Protein AF-A0A959PW98-F1 (afdb_monomer_lite)

pLDDT: mean 72.13, std 13.03, range [39.88, 89.31]

Radius of gyration: 18.57 Å; chains: 1; bounding box: 45×25×59 Å

Foldseek 3Di:
DDDDDPPPPPPPDDDDDDPDPDPQQPDPDWQEWDAEPVGWIWTAAQPLQAIWIDPPPDIHGAHADPVDPPPHDPGSGDNYDDYPPD

Sequence (86 aa):
MGSICPVYLQLPATEFYQLRQDEQLLSSGYFSLSQDDYGFIWLGSYWGGGIYRFDGYNLVSFVIDPTDLKQSLSSNNINNLYCPGD

Structure (mmCIF, N/CA/C/O backbone):
data_AF-A0A959PW98-F1
#
_entry.id   AF-A0A959PW98-F1
#
loop_
_atom_site.group_PDB
_atom_site.id
_atom_site.type_symbol
_atom_site.label_atom_id
_atom_site.label_alt_id
_atom_site.label_comp_id
_atom_site.label_asym_id
_atom_site.label_entity_id
_atom_site.label_seq_id
_atom_site.pdbx_PDB_ins_code
_atom_site.Cartn_x
_atom_site.Cartn_y
_atom_site.Cartn_z
_atom_site.occupancy
_atom_site.B_iso_or_equiv
_atom_site.auth_seq_id
_atom_site.auth_comp_id
_atom_site.auth_asym_id
_atom_site.auth_atom_id
_atom_site.pdbx_PDB_model_num
ATOM 1 N N . MET A 1 1 ? -34.654 11.726 41.780 1.00 42.19 1 MET A N 1
ATOM 2 C CA . MET A 1 1 ? -33.181 11.798 41.860 1.00 42.19 1 MET A CA 1
ATOM 3 C C . MET A 1 1 ? -32.623 10.655 41.026 1.00 42.19 1 MET A C 1
ATOM 5 O O . MET A 1 1 ? -32.509 9.549 41.529 1.00 42.19 1 MET A O 1
ATOM 9 N N . GLY A 1 2 ? -32.428 10.880 39.726 1.00 42.12 2 GLY A N 1
ATOM 10 C CA . GLY A 1 2 ? -31.864 9.886 38.811 1.00 42.12 2 GLY A CA 1
ATOM 11 C C . GLY A 1 2 ? -30.430 10.283 38.506 1.00 42.12 2 GLY A C 1
ATOM 12 O O . GLY A 1 2 ? -30.212 11.299 37.852 1.00 42.12 2 GLY A O 1
ATOM 13 N N . SER A 1 3 ? -29.475 9.539 39.054 1.00 49.44 3 SER A N 1
ATOM 14 C CA . SER A 1 3 ? -28.053 9.750 38.804 1.00 49.44 3 SER A CA 1
ATOM 15 C C . SER A 1 3 ? -27.738 9.431 37.347 1.00 49.44 3 SER A C 1
ATOM 17 O O . SER A 1 3 ? -27.995 8.328 36.872 1.00 49.44 3 SER A O 1
ATOM 19 N N . ILE A 1 4 ? -27.190 10.414 36.645 1.00 53.38 4 ILE A N 1
ATOM 20 C CA . ILE A 1 4 ? -26.652 10.270 35.298 1.00 53.38 4 ILE A CA 1
ATOM 21 C C . ILE A 1 4 ? -25.244 9.700 35.479 1.00 53.38 4 ILE A C 1
ATOM 23 O O . ILE A 1 4 ? -24.403 10.357 36.090 1.00 53.38 4 ILE A O 1
ATOM 27 N N . CYS A 1 5 ? -24.988 8.479 35.015 1.00 39.88 5 CYS A N 1
ATOM 28 C CA . CYS A 1 5 ? -23.625 7.958 34.921 1.00 39.88 5 CYS A CA 1
ATOM 29 C C . CYS A 1 5 ? -22.908 8.682 33.771 1.00 39.88 5 CYS A C 1
ATOM 31 O O . CYS A 1 5 ? -23.337 8.529 32.625 1.00 39.88 5 CYS A O 1
ATOM 33 N N . PRO A 1 6 ? -21.825 9.441 34.011 1.00 51.62 6 PRO A N 1
ATOM 34 C CA . PRO A 1 6 ? -20.982 9.906 32.925 1.00 51.62 6 PRO A CA 1
ATOM 35 C C . PRO A 1 6 ? -20.115 8.728 32.469 1.00 51.62 6 PRO A C 1
ATOM 37 O O . PRO A 1 6 ? -19.206 8.294 33.176 1.00 51.62 6 PRO A O 1
ATOM 40 N N . VAL A 1 7 ? -20.412 8.182 31.292 1.00 50.78 7 VAL A N 1
ATOM 41 C CA . VAL A 1 7 ? -19.493 7.273 30.601 1.00 50.78 7 VAL A CA 1
ATOM 42 C C . VAL A 1 7 ? -18.354 8.134 30.066 1.00 50.78 7 VAL A C 1
ATOM 44 O O . VAL A 1 7 ? -18.483 8.784 29.032 1.00 50.78 7 VAL A O 1
ATOM 47 N N . TYR A 1 8 ? -17.247 8.188 30.802 1.00 54.47 8 TYR A N 1
ATOM 48 C CA . TYR A 1 8 ? -15.994 8.700 30.265 1.00 54.47 8 TYR A CA 1
ATOM 49 C C . TYR A 1 8 ? -15.455 7.656 29.293 1.00 54.47 8 TYR A C 1
ATOM 51 O O . TYR A 1 8 ? -14.918 6.627 29.698 1.00 54.47 8 TYR A O 1
ATOM 59 N N . LEU A 1 9 ? -15.626 7.919 27.999 1.00 45.22 9 LEU A N 1
ATOM 60 C CA . LEU A 1 9 ? -14.914 7.214 26.944 1.00 45.22 9 LEU A CA 1
ATOM 61 C C . LEU A 1 9 ? -13.445 7.660 27.006 1.00 45.22 9 LEU A C 1
ATOM 63 O O . LEU A 1 9 ? -13.005 8.519 26.245 1.00 45.22 9 LEU A O 1
ATOM 67 N N . GLN A 1 10 ? -12.688 7.148 27.976 1.00 59.28 10 GLN A N 1
ATOM 68 C CA . GLN A 1 10 ? -11.240 7.269 27.930 1.00 59.28 10 GLN A CA 1
ATOM 69 C C . GLN A 1 10 ? -10.785 6.281 26.861 1.00 59.28 10 GLN A C 1
ATOM 71 O O . GLN A 1 10 ? -10.707 5.081 27.117 1.00 59.28 10 GLN A O 1
ATOM 76 N N . LEU A 1 11 ? -10.586 6.784 25.635 1.00 61.41 11 LEU A N 1
ATOM 77 C CA . LEU A 1 11 ? -9.896 6.027 24.594 1.00 61.41 11 LEU A CA 1
ATOM 78 C C . LEU A 1 11 ? -8.626 5.461 25.248 1.00 61.41 11 LEU A C 1
ATOM 80 O O . LEU A 1 11 ? -7.927 6.232 25.921 1.00 61.41 11 LEU A O 1
ATOM 84 N N . PRO A 1 12 ? -8.382 4.139 25.168 1.00 58.00 12 PRO A N 1
ATOM 85 C CA . PRO A 1 12 ? -7.216 3.542 25.798 1.00 58.00 12 PRO A CA 1
ATOM 86 C C . PRO A 1 12 ? -5.980 4.338 25.381 1.00 58.00 12 PRO A C 1
ATOM 88 O O . PRO A 1 12 ? -5.907 4.826 24.250 1.00 58.00 12 PRO A O 1
ATOM 91 N N . ALA A 1 13 ? -5.071 4.541 26.338 1.00 60.41 13 ALA A N 1
ATOM 92 C CA . ALA A 1 13 ? -3.804 5.225 26.118 1.00 60.41 13 ALA A CA 1
ATOM 93 C C . ALA A 1 13 ? -3.213 4.776 24.779 1.00 60.41 13 ALA A C 1
ATOM 95 O O . ALA A 1 13 ? -3.236 3.584 24.493 1.00 60.41 13 ALA A O 1
ATOM 96 N N . THR A 1 14 ? -2.757 5.716 23.953 1.00 65.38 14 THR A N 1
ATOM 97 C CA . THR A 1 14 ? -2.284 5.437 22.595 1.00 65.38 14 THR A CA 1
ATOM 98 C C . THR A 1 14 ? -1.232 4.324 22.607 1.00 65.38 14 THR A C 1
ATOM 100 O O . THR A 1 14 ? -0.069 4.564 22.927 1.00 65.38 14 THR A O 1
ATOM 103 N N . GLU A 1 15 ? -1.646 3.099 22.287 1.00 71.12 15 GLU A N 1
ATOM 104 C CA . GLU A 1 15 ?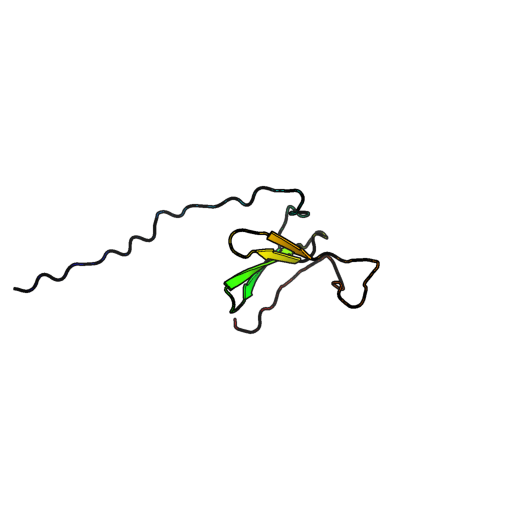 -0.756 1.959 22.118 1.00 71.12 15 GLU A CA 1
ATOM 105 C C . GLU A 1 15 ? -0.310 1.926 20.660 1.00 71.12 15 GLU A C 1
ATOM 107 O O . GLU A 1 15 ? -1.122 1.911 19.734 1.00 71.12 15 GLU A O 1
ATOM 112 N N . PHE A 1 16 ? 1.003 1.954 20.448 1.00 68.25 16 PHE A N 1
ATOM 113 C CA . PHE A 1 16 ? 1.586 1.873 19.117 1.00 68.25 16 PHE A CA 1
ATOM 114 C C . PHE A 1 16 ? 1.952 0.422 18.820 1.00 68.25 16 PHE A C 1
ATOM 116 O O . PHE A 1 16 ? 2.757 -0.181 19.530 1.00 68.25 16 PHE A O 1
ATOM 123 N N . TYR A 1 17 ? 1.390 -0.128 17.746 1.00 72.44 17 TYR A N 1
ATOM 124 C CA . TYR A 1 17 ? 1.797 -1.425 17.221 1.00 72.44 17 TYR A CA 1
ATOM 125 C C . TYR A 1 17 ? 2.856 -1.230 16.136 1.00 72.44 17 TYR A C 1
ATOM 127 O O . TYR A 1 17 ? 2.594 -0.626 15.095 1.00 72.44 17 TYR A O 1
ATOM 135 N N . GLN A 1 18 ? 4.066 -1.734 16.377 1.00 73.81 18 GLN A N 1
ATOM 136 C CA . GLN A 1 18 ? 5.128 -1.708 15.378 1.00 73.81 18 GLN A CA 1
ATOM 137 C C . GLN A 1 18 ? 5.048 -2.964 14.510 1.00 73.81 18 GLN A C 1
ATOM 139 O O . GLN A 1 18 ? 5.378 -4.065 14.958 1.00 73.81 18 GLN A O 1
ATOM 144 N N . LEU A 1 19 ? 4.676 -2.782 13.243 1.00 71.75 19 LEU A N 1
ATOM 145 C CA . LEU A 1 19 ? 4.871 -3.800 12.214 1.00 71.75 19 LEU A CA 1
ATOM 146 C C . LEU A 1 19 ? 6.382 -4.000 12.037 1.00 71.75 19 LEU A C 1
ATOM 148 O O . LEU A 1 19 ? 7.088 -3.117 11.546 1.00 71.75 19 LEU A O 1
ATOM 152 N N . ARG A 1 20 ? 6.902 -5.130 12.527 1.00 63.31 20 ARG A N 1
ATOM 153 C CA . ARG A 1 20 ? 8.318 -5.481 12.372 1.00 63.31 20 ARG A CA 1
ATOM 154 C C . ARG A 1 20 ? 8.604 -5.731 10.898 1.00 63.31 20 ARG A C 1
ATOM 156 O O . ARG A 1 20 ? 7.779 -6.320 10.210 1.00 63.31 20 ARG A O 1
ATOM 163 N N . GLN A 1 21 ? 9.767 -5.279 10.438 1.00 59.81 21 GLN A N 1
ATOM 164 C CA . GLN A 1 21 ? 10.245 -5.538 9.086 1.00 59.81 21 GLN A CA 1
ATOM 165 C C . GLN A 1 21 ? 10.489 -7.047 8.938 1.00 59.81 21 GLN A C 1
ATOM 167 O O . GLN A 1 21 ? 11.524 -7.556 9.359 1.00 59.81 21 GLN A O 1
ATOM 172 N N . ASP A 1 22 ? 9.482 -7.756 8.442 1.00 61.03 22 ASP A N 1
ATOM 173 C CA . ASP A 1 22 ? 9.558 -9.166 8.057 1.00 61.03 22 ASP A CA 1
ATOM 174 C C . A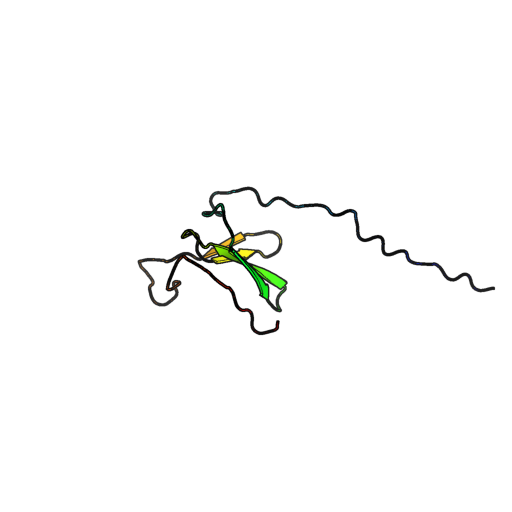SP A 1 22 ? 9.916 -9.264 6.562 1.00 61.03 22 ASP A C 1
ATOM 176 O O . ASP A 1 22 ? 9.924 -8.247 5.865 1.00 61.03 22 ASP A O 1
ATOM 180 N N . GLU A 1 23 ? 10.162 -10.467 6.039 1.00 56.09 23 GLU A N 1
ATOM 181 C CA . GLU A 1 23 ? 10.463 -10.721 4.616 1.00 56.09 23 GLU A CA 1
ATOM 182 C C . GLU A 1 23 ? 9.416 -10.118 3.660 1.00 56.09 23 GLU A C 1
ATOM 184 O O . GLU A 1 23 ? 9.695 -9.853 2.491 1.00 56.09 23 GLU A O 1
ATOM 189 N N . GLN A 1 24 ? 8.212 -9.853 4.170 1.00 60.47 24 GLN A N 1
ATOM 190 C CA . GLN A 1 24 ? 7.106 -9.262 3.430 1.00 60.47 24 GLN A CA 1
ATOM 191 C C . GLN A 1 24 ? 7.162 -7.732 3.342 1.00 60.47 24 GLN A C 1
ATOM 193 O O . GLN A 1 24 ? 6.492 -7.198 2.469 1.00 60.47 24 GLN A O 1
ATOM 198 N N . LEU A 1 25 ? 7.937 -7.026 4.183 1.00 66.12 25 LEU A N 1
ATOM 199 C CA . LEU A 1 25 ? 8.174 -5.574 4.101 1.00 66.12 25 LEU A CA 1
ATOM 200 C C . LEU A 1 25 ? 9.451 -5.291 3.298 1.00 66.12 25 LEU A C 1
ATOM 202 O O . LEU A 1 25 ? 10.536 -5.085 3.848 1.00 66.12 25 LEU A O 1
ATOM 206 N N . LEU A 1 26 ? 9.314 -5.224 1.975 1.00 65.00 26 LEU A N 1
ATOM 207 C CA . LEU A 1 26 ? 10.445 -4.986 1.074 1.00 65.00 26 LEU A CA 1
ATOM 208 C C . LEU A 1 26 ? 10.943 -3.529 1.107 1.00 65.00 26 LEU A C 1
ATOM 210 O O . LEU A 1 26 ? 12.013 -3.235 0.578 1.00 65.00 26 LEU A O 1
ATOM 214 N N . SER A 1 27 ? 10.198 -2.608 1.731 1.00 65.94 27 SER A N 1
ATOM 215 C CA . SER A 1 27 ? 10.560 -1.193 1.825 1.00 65.94 27 SER A CA 1
ATOM 216 C C . SER A 1 27 ? 10.585 -0.665 3.254 1.00 65.94 27 SER A C 1
ATOM 218 O O . SER A 1 27 ? 9.724 -0.975 4.073 1.00 65.94 27 SER A O 1
ATOM 220 N N . SER A 1 28 ? 11.558 0.206 3.522 1.00 67.31 28 SER A N 1
ATOM 221 C CA . SER A 1 28 ? 11.690 0.970 4.765 1.00 67.31 28 SER A CA 1
ATOM 222 C C . SER A 1 28 ? 10.966 2.324 4.738 1.00 67.31 28 SER A C 1
ATOM 224 O O . SER A 1 28 ? 10.973 3.027 5.747 1.00 67.31 28 SER A O 1
ATOM 226 N N . GLY A 1 29 ? 10.353 2.713 3.610 1.00 73.00 29 GLY A N 1
ATOM 227 C CA . GLY A 1 29 ? 9.723 4.024 3.436 1.00 73.00 29 GLY A CA 1
ATOM 228 C C . GLY A 1 29 ? 8.383 3.958 2.706 1.00 73.00 29 GLY A C 1
ATOM 229 O O . GLY A 1 29 ? 8.343 3.767 1.488 1.00 73.00 29 GLY A O 1
ATOM 230 N N . TYR A 1 30 ? 7.301 4.180 3.454 1.00 80.75 30 TYR A N 1
ATOM 231 C CA . TYR A 1 30 ? 5.936 4.316 2.942 1.00 80.75 30 TYR A CA 1
ATOM 232 C C . TYR A 1 30 ? 5.590 5.796 2.769 1.00 80.75 30 TYR A C 1
ATOM 234 O O . TYR A 1 30 ? 5.820 6.592 3.676 1.00 80.75 30 TYR A O 1
ATOM 242 N N . PHE A 1 31 ? 5.065 6.164 1.602 1.00 82.38 31 PHE A N 1
ATOM 243 C CA . PHE A 1 31 ? 4.792 7.557 1.223 1.00 82.38 31 PHE A CA 1
ATOM 244 C C . PHE A 1 31 ? 3.309 7.882 1.120 1.00 82.38 31 PHE A C 1
ATOM 246 O O . PHE A 1 31 ? 2.930 9.046 1.202 1.00 82.38 31 PHE A O 1
ATOM 253 N N . SER A 1 32 ? 2.474 6.865 0.945 1.00 82.81 32 SER A N 1
ATOM 254 C CA . SER A 1 32 ? 1.029 7.027 0.864 1.00 82.81 32 SER A CA 1
ATOM 255 C C . SER A 1 32 ? 0.338 5.994 1.736 1.00 82.81 32 SER A C 1
ATOM 257 O O . SER A 1 32 ? 0.797 4.855 1.844 1.00 82.81 32 SER A O 1
ATOM 259 N N . LEU A 1 33 ? -0.747 6.426 2.372 1.00 86.81 33 LEU A N 1
ATOM 260 C CA . LEU A 1 33 ? -1.615 5.615 3.208 1.00 86.81 33 LEU A CA 1
ATOM 261 C C . LEU A 1 33 ? -3.059 5.955 2.852 1.00 86.81 33 LEU A C 1
ATOM 263 O O . LEU A 1 33 ? -3.403 7.130 2.757 1.00 86.81 33 LEU A O 1
ATOM 267 N N . SER A 1 34 ? -3.882 4.933 2.658 1.00 89.31 34 SER A N 1
ATOM 268 C CA . SER A 1 34 ? -5.324 5.070 2.441 1.00 89.31 34 SER A CA 1
ATOM 269 C C . SER A 1 34 ? -6.040 3.872 3.067 1.00 89.31 34 SER A C 1
ATOM 271 O O . SER A 1 34 ? -5.429 2.818 3.247 1.00 89.31 34 SER A O 1
ATOM 273 N N . GLN A 1 35 ? -7.306 4.032 3.439 1.00 88.38 35 GLN A N 1
ATOM 274 C CA . GLN A 1 35 ? -8.144 2.952 3.952 1.00 88.38 35 GLN A CA 1
ATOM 275 C C . GLN A 1 35 ? -9.326 2.767 3.007 1.00 88.38 35 GLN A C 1
ATOM 277 O O . GLN A 1 35 ? -9.912 3.754 2.577 1.00 88.38 35 GLN A O 1
ATOM 282 N N . ASP A 1 36 ? -9.665 1.522 2.680 1.00 88.31 36 ASP A N 1
ATOM 283 C CA . ASP A 1 36 ? -10.864 1.247 1.888 1.00 88.31 36 ASP A CA 1
ATOM 284 C C . ASP A 1 36 ? -12.125 1.069 2.744 1.00 88.31 36 ASP A C 1
ATOM 286 O O . ASP A 1 36 ? -12.062 0.903 3.963 1.00 88.31 36 ASP A O 1
ATOM 290 N N . ASP A 1 37 ? -13.288 1.062 2.088 1.00 88.19 37 ASP A N 1
ATOM 291 C CA . ASP A 1 37 ? -14.599 0.888 2.733 1.00 88.19 37 ASP A CA 1
ATOM 292 C C . ASP A 1 37 ? -14.756 -0.462 3.457 1.00 88.19 37 ASP A C 1
ATOM 294 O O . ASP A 1 37 ? -15.640 -0.629 4.300 1.00 88.19 37 ASP A O 1
ATOM 298 N N . TYR A 1 38 ? -13.906 -1.443 3.138 1.00 86.75 38 TYR A N 1
ATOM 299 C CA . TYR A 1 38 ? -13.868 -2.742 3.810 1.00 86.75 38 TYR A CA 1
ATOM 300 C C . TYR A 1 38 ? -12.972 -2.728 5.055 1.00 86.75 38 TYR A C 1
ATOM 302 O O . TYR A 1 38 ? -12.930 -3.714 5.794 1.00 86.75 38 TYR A O 1
ATOM 310 N N . GLY A 1 39 ? -12.286 -1.613 5.312 1.00 86.25 39 GLY A N 1
ATOM 311 C CA . GLY A 1 39 ? -11.414 -1.403 6.455 1.00 86.25 39 GLY A CA 1
ATOM 312 C C . GLY A 1 39 ? -9.962 -1.817 6.225 1.00 86.25 39 GLY A C 1
ATOM 313 O O . GLY A 1 39 ? -9.176 -1.714 7.170 1.00 86.25 39 GLY A O 1
ATOM 314 N N . PHE A 1 40 ? -9.573 -2.245 5.018 1.00 88.56 40 PHE A N 1
ATOM 315 C CA . PHE A 1 40 ? -8.180 -2.575 4.723 1.00 88.56 40 PHE A CA 1
ATOM 316 C C . PHE A 1 40 ? -7.335 -1.310 4.612 1.00 88.56 40 PHE A C 1
ATOM 318 O O . PHE A 1 40 ? -7.730 -0.325 3.991 1.00 88.56 40 PHE A O 1
ATOM 325 N N . ILE A 1 41 ? -6.130 -1.366 5.174 1.00 88.69 41 ILE A N 1
ATOM 326 C CA . ILE A 1 41 ? -5.153 -0.282 5.097 1.00 88.69 41 ILE A CA 1
ATOM 327 C C . ILE A 1 41 ? -4.210 -0.558 3.932 1.00 88.69 41 ILE A C 1
ATOM 329 O O . ILE A 1 41 ? -3.564 -1.603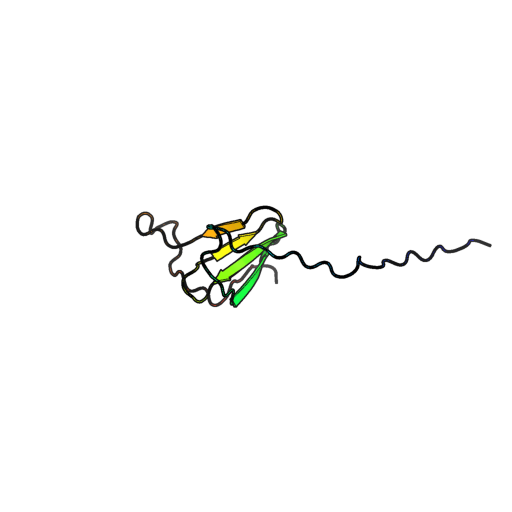 3.872 1.00 88.69 41 ILE A O 1
ATOM 333 N N . TRP A 1 42 ? -4.099 0.400 3.026 1.00 88.81 42 TRP A N 1
ATOM 334 C CA . TRP A 1 42 ? -3.234 0.352 1.860 1.00 88.81 42 TRP A CA 1
ATOM 335 C C . TRP A 1 42 ? -2.039 1.283 2.048 1.00 88.81 42 TRP A C 1
ATOM 337 O O . TRP A 1 42 ? -2.206 2.454 2.388 1.00 88.81 42 TRP A O 1
ATOM 347 N N . LEU A 1 43 ? -0.831 0.771 1.813 1.00 87.88 43 LEU A N 1
ATOM 348 C CA . LEU A 1 43 ? 0.427 1.509 1.932 1.00 87.88 43 LEU A CA 1
ATOM 349 C C . LEU A 1 43 ? 1.173 1.491 0.599 1.00 87.88 43 LEU A C 1
ATOM 351 O O . LEU A 1 43 ? 1.378 0.430 0.011 1.00 87.88 43 LEU A O 1
ATOM 355 N N . GLY A 1 44 ? 1.615 2.653 0.129 1.00 86.69 44 GLY A N 1
ATOM 356 C CA . GLY A 1 44 ? 2.423 2.779 -1.082 1.00 86.69 44 GLY A CA 1
ATOM 357 C C . GLY A 1 44 ? 3.884 3.051 -0.749 1.00 86.69 44 GLY A C 1
ATOM 358 O O . GLY A 1 44 ? 4.191 3.985 -0.003 1.00 86.69 44 GLY A O 1
ATOM 359 N N . SER A 1 45 ? 4.794 2.254 -1.309 1.00 84.94 45 SER A N 1
ATOM 360 C CA . SER A 1 45 ? 6.234 2.492 -1.216 1.00 84.94 45 SER A CA 1
ATOM 361 C C . SER A 1 45 ? 6.735 3.311 -2.402 1.00 84.94 45 SER A C 1
ATOM 363 O O . SER A 1 45 ? 6.494 2.973 -3.559 1.00 84.94 45 SER A O 1
ATOM 365 N N . TYR A 1 46 ? 7.495 4.365 -2.116 1.00 76.38 46 TYR A N 1
ATOM 366 C CA . TYR A 1 46 ? 8.111 5.205 -3.147 1.00 76.38 46 TYR A CA 1
ATOM 367 C C . TYR A 1 46 ? 9.403 4.603 -3.720 1.00 76.38 46 TYR A C 1
ATOM 369 O O . TYR A 1 46 ? 9.754 4.871 -4.864 1.00 76.38 46 TYR A O 1
ATOM 377 N N . TRP A 1 47 ? 10.113 3.783 -2.941 1.00 75.31 47 TRP A N 1
ATOM 378 C CA . TRP A 1 47 ? 11.456 3.284 -3.268 1.00 75.31 47 TRP A CA 1
ATOM 379 C C . TRP A 1 47 ? 11.438 1.858 -3.833 1.00 75.31 47 TRP A C 1
ATOM 381 O O . TRP A 1 47 ? 12.248 1.021 -3.441 1.00 75.31 47 TRP A O 1
ATOM 391 N N . GLY A 1 48 ? 10.497 1.559 -4.726 1.00 70.50 48 GLY A N 1
ATOM 392 C CA . GLY A 1 48 ? 10.443 0.272 -5.421 1.00 70.50 48 GLY A CA 1
ATOM 393 C C . GLY A 1 48 ? 9.838 -0.881 -4.618 1.00 70.50 48 GLY A C 1
ATOM 394 O O . GLY A 1 48 ? 9.995 -2.032 -5.018 1.00 70.50 48 GLY A O 1
ATOM 395 N N . GLY A 1 49 ? 9.144 -0.598 -3.511 1.00 76.19 49 GLY A N 1
ATOM 396 C CA . GLY A 1 49 ? 8.499 -1.618 -2.684 1.00 76.19 49 GLY A CA 1
ATOM 397 C C . GLY A 1 49 ? 7.086 -2.012 -3.116 1.00 76.19 49 GLY A C 1
ATOM 398 O O . GLY A 1 49 ? 6.550 -2.940 -2.522 1.00 76.19 49 GLY A O 1
ATOM 399 N N . GLY A 1 50 ? 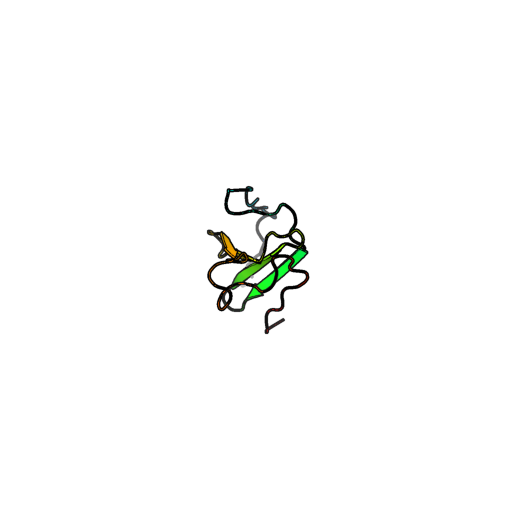6.480 -1.326 -4.090 1.00 85.38 50 GLY A N 1
ATOM 400 C CA . GLY A 1 50 ? 5.115 -1.603 -4.543 1.00 85.38 50 GLY A CA 1
ATOM 401 C C . GLY A 1 50 ? 4.029 -1.148 -3.562 1.00 85.38 50 GLY A C 1
ATOM 402 O O . GLY A 1 50 ? 4.196 -0.158 -2.841 1.00 85.38 50 GLY A O 1
ATOM 403 N N . ILE A 1 51 ? 2.901 -1.859 -3.574 1.00 87.00 51 ILE A N 1
ATOM 404 C CA . ILE A 1 51 ? 1.727 -1.600 -2.728 1.00 87.00 51 ILE A CA 1
ATOM 405 C C . ILE A 1 51 ? 1.622 -2.691 -1.664 1.00 87.00 51 ILE A C 1
ATOM 407 O O . ILE A 1 51 ? 1.872 -3.858 -1.939 1.00 87.00 51 ILE A O 1
ATOM 411 N N . TYR A 1 52 ? 1.195 -2.329 -0.462 1.00 86.75 52 TYR A N 1
ATOM 412 C CA . TYR A 1 52 ? 0.937 -3.261 0.626 1.00 86.75 52 TYR A CA 1
ATOM 413 C C . TYR A 1 52 ? -0.499 -3.101 1.097 1.00 86.75 52 TYR A C 1
ATOM 415 O O . TYR A 1 52 ? -0.983 -1.978 1.207 1.00 86.75 52 TYR A O 1
ATOM 423 N N . ARG A 1 53 ? -1.164 -4.212 1.407 1.00 88.19 53 ARG A N 1
ATOM 424 C CA . ARG A 1 53 ? -2.481 -4.229 2.045 1.00 88.19 53 ARG A CA 1
ATOM 425 C C . ARG A 1 53 ? -2.376 -4.881 3.411 1.00 88.19 53 ARG A C 1
ATOM 427 O O . ARG A 1 53 ? -1.844 -5.981 3.523 1.00 88.19 53 ARG A O 1
ATOM 434 N N . PHE A 1 54 ? -2.924 -4.229 4.420 1.00 86.94 54 PHE A N 1
ATOM 435 C CA . PHE A 1 54 ? -2.952 -4.694 5.793 1.00 86.94 54 PHE A CA 1
ATOM 436 C C . PHE A 1 54 ? -4.399 -4.852 6.265 1.00 86.94 54 PHE A C 1
ATOM 438 O O . PHE A 1 54 ? -5.208 -3.939 6.111 1.00 86.94 54 PHE A O 1
ATOM 445 N N . ASP A 1 55 ? -4.726 -6.015 6.827 1.00 86.50 55 ASP A N 1
ATOM 446 C CA . ASP A 1 55 ? -6.071 -6.348 7.328 1.00 86.50 55 ASP A CA 1
ATOM 447 C C . ASP A 1 55 ? -6.208 -6.227 8.862 1.00 86.50 55 ASP A C 1
ATOM 449 O O . ASP A 1 55 ? -7.256 -6.547 9.418 1.00 86.50 55 ASP A O 1
ATOM 453 N N . GLY A 1 56 ? -5.153 -5.780 9.555 1.00 82.75 56 GLY A N 1
ATOM 454 C CA . GLY A 1 56 ? -5.067 -5.767 11.021 1.00 82.75 56 GLY A CA 1
ATOM 455 C C . GLY A 1 56 ? -4.208 -6.895 11.605 1.00 82.75 56 GLY A C 1
ATOM 456 O O . GLY A 1 56 ? -3.709 -6.761 12.721 1.00 82.75 56 GLY A O 1
ATOM 457 N N . TYR A 1 57 ? -3.976 -7.967 10.845 1.00 82.75 57 TYR A N 1
ATOM 458 C CA . TYR A 1 57 ? -3.216 -9.147 11.269 1.00 82.75 57 TYR A CA 1
ATOM 459 C C . TYR A 1 57 ? -2.129 -9.539 10.265 1.00 82.75 57 TYR A C 1
ATOM 461 O O . TYR A 1 57 ? -1.002 -9.839 10.653 1.00 82.75 57 TYR A O 1
ATOM 469 N N . ASN A 1 58 ? -2.461 -9.517 8.980 1.00 82.12 58 ASN A N 1
ATOM 470 C CA . ASN A 1 58 ? -1.639 -9.940 7.863 1.00 82.12 58 ASN A CA 1
ATOM 471 C C . ASN A 1 58 ? -1.322 -8.754 6.959 1.00 82.12 58 ASN A C 1
ATOM 473 O O . ASN A 1 58 ? -2.175 -7.910 6.670 1.00 82.12 58 ASN A O 1
ATOM 477 N N . LEU A 1 59 ? -0.090 -8.744 6.461 1.00 83.62 59 LEU A N 1
ATOM 478 C CA . LEU A 1 59 ? 0.363 -7.838 5.422 1.00 83.62 59 LEU A CA 1
ATOM 479 C C . LEU A 1 59 ? 0.496 -8.624 4.116 1.00 83.62 59 LEU A C 1
ATOM 481 O O . LEU A 1 59 ? 1.082 -9.697 4.091 1.00 83.62 59 LEU A O 1
ATOM 485 N N . VAL A 1 60 ? -0.037 -8.096 3.022 1.00 85.25 60 VAL A N 1
ATOM 486 C CA . VAL A 1 60 ? 0.138 -8.667 1.683 1.00 85.25 60 VAL A CA 1
ATOM 487 C C . VAL A 1 60 ? 0.840 -7.635 0.819 1.00 85.25 60 VAL A C 1
ATOM 489 O O . VAL A 1 60 ? 0.359 -6.507 0.712 1.00 85.25 60 VAL A O 1
ATOM 492 N N . SER A 1 61 ? 1.968 -8.007 0.214 1.00 83.31 61 SER A N 1
ATOM 493 C CA . SER A 1 61 ? 2.705 -7.154 -0.716 1.00 83.31 61 SER A CA 1
ATOM 494 C C . SER A 1 61 ? 2.329 -7.462 -2.165 1.00 83.31 61 SER A C 1
ATOM 496 O O . SER A 1 61 ? 2.181 -8.612 -2.576 1.00 83.31 61 SER A O 1
ATOM 498 N N . PHE A 1 62 ? 2.173 -6.399 -2.943 1.00 82.62 62 PHE A N 1
ATOM 499 C CA . PHE A 1 62 ? 1.909 -6.415 -4.371 1.00 82.62 62 PHE A CA 1
ATOM 500 C C . PHE A 1 62 ? 3.057 -5.674 -5.049 1.00 82.62 62 PHE A C 1
ATOM 502 O O . PHE A 1 62 ? 3.202 -4.457 -4.914 1.00 82.62 62 PHE A O 1
ATOM 509 N N . VAL A 1 63 ? 3.888 -6.422 -5.766 1.00 80.88 63 VAL A N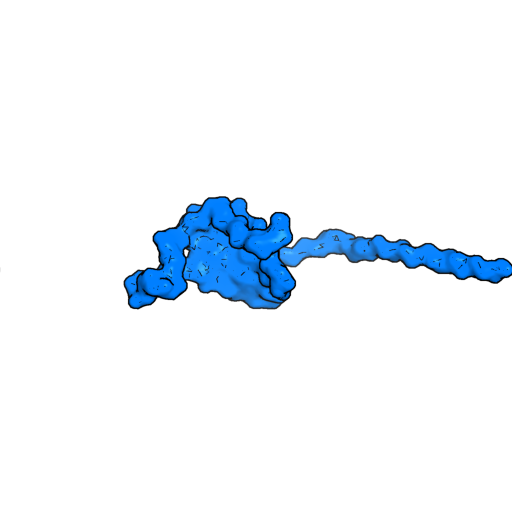 1
ATOM 510 C CA . VAL A 1 63 ? 5.012 -5.908 -6.554 1.00 80.88 63 VAL A CA 1
ATOM 511 C C . VAL A 1 63 ? 4.842 -6.317 -8.007 1.00 80.88 63 VAL A C 1
ATOM 513 O O . VAL A 1 63 ? 4.037 -7.192 -8.323 1.00 80.88 63 VAL A O 1
ATOM 516 N N . ILE A 1 64 ? 5.604 -5.679 -8.891 1.00 78.06 64 ILE A N 1
ATOM 517 C CA . ILE A 1 64 ? 5.655 -6.064 -10.292 1.00 78.06 64 ILE A CA 1
ATOM 518 C C . ILE A 1 64 ? 6.054 -7.533 -10.421 1.00 78.06 64 ILE A C 1
ATOM 520 O O . ILE A 1 64 ? 7.134 -7.920 -9.970 1.00 78.06 64 ILE A O 1
ATOM 524 N N . ASP A 1 65 ? 5.220 -8.306 -11.111 1.00 73.31 65 ASP A N 1
ATOM 525 C CA . ASP A 1 65 ? 5.574 -9.631 -11.598 1.00 73.31 65 ASP A CA 1
ATOM 526 C C . ASP A 1 65 ? 5.995 -9.522 -13.077 1.00 73.31 65 ASP A C 1
ATOM 528 O O . ASP A 1 65 ? 5.168 -9.191 -13.936 1.00 73.31 65 ASP A O 1
ATOM 532 N N . PRO A 1 66 ? 7.269 -9.794 -13.417 1.00 67.62 66 PRO A N 1
ATOM 533 C CA . PRO A 1 66 ? 7.744 -9.744 -14.798 1.00 67.62 66 PRO A CA 1
ATOM 534 C C . PRO A 1 66 ? 7.125 -10.823 -15.704 1.00 67.62 66 PRO A C 1
ATOM 536 O O . PRO A 1 66 ? 7.279 -10.745 -16.923 1.00 67.62 66 PRO A O 1
ATOM 539 N N . THR A 1 67 ? 6.438 -11.822 -15.142 1.00 72.62 67 THR A N 1
ATOM 540 C CA . THR A 1 67 ? 5.802 -12.920 -15.882 1.00 72.62 67 THR A CA 1
ATOM 541 C C . THR A 1 67 ? 4.300 -12.730 -16.119 1.00 72.62 67 THR A C 1
ATOM 543 O O . THR A 1 67 ? 3.775 -13.309 -17.071 1.00 72.62 67 THR A O 1
ATOM 546 N N . ASP A 1 68 ? 3.624 -11.860 -15.357 1.00 64.81 68 ASP A N 1
ATOM 547 C CA . ASP A 1 68 ? 2.206 -11.518 -15.554 1.00 64.81 68 ASP A CA 1
ATOM 548 C C . ASP A 1 68 ? 1.980 -9.999 -15.635 1.00 64.81 68 ASP A C 1
ATOM 550 O O . ASP A 1 68 ? 1.473 -9.349 -14.724 1.00 64.81 68 ASP A O 1
ATOM 554 N N . LEU A 1 69 ? 2.291 -9.425 -16.798 1.00 61.94 69 LEU A N 1
ATOM 555 C CA . LEU A 1 69 ? 2.102 -7.996 -17.080 1.00 61.94 69 LEU A CA 1
ATOM 556 C C . LEU A 1 69 ? 0.626 -7.548 -17.148 1.00 61.94 69 LEU A C 1
ATOM 558 O O . LEU A 1 69 ? 0.373 -6.358 -17.324 1.00 61.94 69 LEU A O 1
ATOM 562 N N . LYS A 1 70 ? -0.354 -8.465 -17.077 1.00 61.50 70 LYS A N 1
ATOM 563 C CA . LYS A 1 70 ? -1.785 -8.117 -17.166 1.00 61.50 70 LYS A CA 1
ATOM 564 C C . LYS A 1 70 ? -2.426 -7.886 -15.803 1.00 61.50 70 LYS A C 1
ATOM 566 O O . LYS A 1 70 ? -3.354 -7.088 -15.723 1.00 61.50 70 LYS A O 1
ATOM 571 N N . GLN A 1 71 ? -1.962 -8.585 -14.769 1.00 63.06 71 GLN A N 1
ATOM 572 C CA . GLN A 1 71 ? -2.465 -8.438 -13.395 1.00 63.06 71 GLN A CA 1
ATOM 573 C C . GLN A 1 71 ? -1.465 -7.746 -12.463 1.00 63.06 71 GLN A C 1
ATOM 575 O O . GLN A 1 71 ? -1.804 -7.395 -11.335 1.00 63.06 71 GLN A O 1
ATOM 580 N N . SER A 1 72 ? -0.242 -7.527 -12.943 1.00 65.50 72 SER A N 1
ATOM 581 C CA . SER A 1 72 ? 0.810 -6.825 -12.224 1.00 65.50 72 SER A CA 1
ATOM 582 C C . SER A 1 72 ? 0.620 -5.305 -12.231 1.00 65.50 72 SER A C 1
ATOM 584 O O . SER A 1 72 ? 0.067 -4.716 -13.162 1.00 65.50 72 SER A O 1
ATOM 586 N N . LEU A 1 73 ? 1.168 -4.651 -11.204 1.00 67.50 73 LEU A N 1
ATOM 587 C CA . LEU A 1 73 ? 1.342 -3.201 -11.168 1.00 67.50 73 LEU A CA 1
ATOM 588 C C . LEU A 1 73 ? 2.169 -2.719 -12.368 1.00 67.50 73 LEU A C 1
ATOM 590 O O . LEU A 1 73 ? 3.010 -3.444 -12.894 1.00 67.50 73 LEU A O 1
ATOM 594 N N . SER A 1 74 ? 1.951 -1.474 -12.790 1.00 72.19 74 SER A N 1
ATOM 595 C CA . SER A 1 74 ? 2.735 -0.832 -13.855 1.00 72.19 74 SER A CA 1
ATOM 596 C C . SER A 1 74 ? 4.050 -0.224 -13.351 1.00 72.19 74 SER A C 1
ATOM 598 O O . SER A 1 74 ? 4.948 0.053 -14.143 1.00 72.19 74 SER A O 1
ATOM 600 N N . SER A 1 75 ? 4.170 -0.007 -12.038 1.00 73.44 75 SER A N 1
ATOM 601 C CA . SER A 1 75 ? 5.342 0.556 -11.363 1.00 73.44 75 SER A CA 1
ATOM 602 C C . SER A 1 75 ? 5.397 0.068 -9.915 1.00 73.44 75 SER A C 1
ATOM 604 O O . SER A 1 75 ? 4.360 -0.082 -9.274 1.00 73.44 75 SER A O 1
ATOM 606 N N . ASN A 1 76 ? 6.608 -0.109 -9.381 1.00 76.25 76 ASN A N 1
ATOM 607 C CA . ASN A 1 76 ? 6.832 -0.356 -7.952 1.00 76.25 76 ASN A CA 1
ATOM 608 C C . ASN A 1 76 ? 7.049 0.935 -7.142 1.00 76.25 76 ASN A C 1
ATOM 610 O O . ASN A 1 76 ? 7.217 0.866 -5.926 1.00 76.25 76 ASN A O 1
ATOM 614 N N . ASN A 1 77 ? 7.065 2.096 -7.805 1.00 77.75 77 ASN A N 1
ATOM 615 C CA . ASN A 1 77 ? 7.165 3.405 -7.163 1.00 77.75 77 ASN A CA 1
ATOM 616 C C 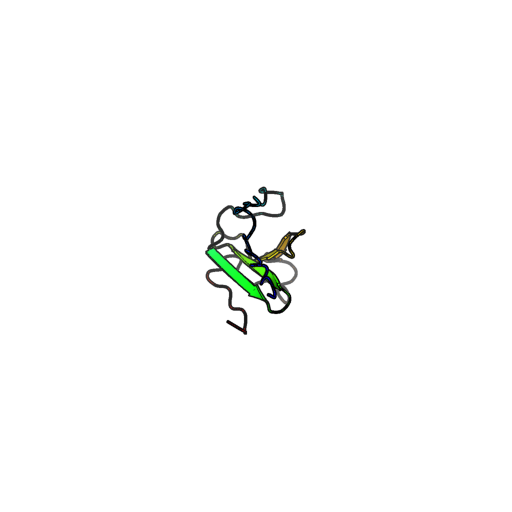. ASN A 1 77 ? 5.770 4.016 -7.075 1.00 77.75 77 ASN A C 1
ATOM 618 O O . ASN A 1 77 ? 5.208 4.449 -8.086 1.00 77.75 77 ASN A O 1
ATOM 622 N N . ILE A 1 78 ? 5.222 4.029 -5.866 1.00 80.94 78 ILE A N 1
ATOM 623 C CA . ILE A 1 78 ? 3.859 4.456 -5.578 1.00 80.94 78 ILE A CA 1
ATOM 624 C C . ILE A 1 78 ? 3.904 5.808 -4.868 1.00 80.94 78 ILE A C 1
ATOM 626 O O . ILE A 1 78 ? 4.282 5.905 -3.702 1.00 80.94 78 ILE A O 1
ATOM 630 N N . ASN A 1 79 ? 3.515 6.860 -5.592 1.00 77.75 79 ASN A N 1
ATOM 631 C CA . ASN A 1 79 ? 3.505 8.232 -5.072 1.00 77.75 79 ASN A CA 1
ATOM 632 C C . ASN A 1 79 ? 2.249 8.537 -4.260 1.00 77.75 79 ASN A C 1
ATOM 634 O O . ASN A 1 79 ? 2.321 9.220 -3.248 1.00 77.75 79 ASN A O 1
ATOM 638 N N . ASN A 1 80 ? 1.102 8.058 -4.735 1.00 77.81 80 ASN A N 1
ATOM 639 C CA . ASN A 1 80 ? -0.194 8.276 -4.119 1.00 77.81 80 ASN A CA 1
ATOM 640 C C . ASN A 1 80 ? -1.057 7.037 -4.318 1.00 77.81 80 ASN A C 1
ATOM 642 O O . ASN A 1 80 ? -0.991 6.385 -5.362 1.00 77.81 80 ASN A O 1
ATOM 646 N N . LEU A 1 81 ? -1.883 6.767 -3.319 1.00 79.81 81 LEU A N 1
ATOM 647 C CA . LEU A 1 81 ? -2.982 5.822 -3.387 1.00 79.81 81 LEU A CA 1
ATOM 648 C C . LEU A 1 81 ? -4.269 6.635 -3.321 1.00 79.81 81 LEU A C 1
ATOM 650 O O . LEU A 1 81 ? -4.357 7.581 -2.542 1.00 79.81 81 LEU A O 1
ATOM 654 N N . TYR A 1 82 ? -5.232 6.290 -4.166 1.00 78.50 82 TYR A N 1
ATOM 655 C CA . TYR A 1 82 ? -6.554 6.897 -4.157 1.00 78.50 82 TYR A CA 1
ATOM 656 C C . TYR A 1 82 ? -7.570 5.801 -3.877 1.00 78.50 82 TYR A C 1
ATOM 658 O O . TYR A 1 82 ? -7.674 4.857 -4.666 1.00 78.50 82 TYR A O 1
ATOM 666 N N . CYS A 1 83 ? -8.299 5.925 -2.770 1.00 69.75 83 CYS A N 1
ATOM 667 C CA . CYS A 1 83 ? -9.492 5.133 -2.539 1.00 69.75 83 CYS A CA 1
ATOM 668 C C . CYS A 1 83 ? -10.714 5.989 -2.905 1.00 69.75 83 CYS A C 1
ATOM 670 O O . CYS A 1 83 ? -10.840 7.112 -2.418 1.00 69.75 83 CYS A O 1
ATOM 672 N N . PRO A 1 84 ? -11.612 5.519 -3.787 1.00 56.12 84 PRO A N 1
ATOM 673 C CA . PRO A 1 84 ? -12.879 6.203 -4.006 1.00 56.12 84 PRO A CA 1
ATOM 674 C C . PRO A 1 84 ? -13.700 6.122 -2.713 1.00 56.12 84 PRO A C 1
ATOM 676 O O . PRO A 1 84 ? -14.059 5.022 -2.310 1.00 56.12 84 PRO A O 1
ATOM 679 N N . GLY A 1 85 ? -13.985 7.259 -2.076 1.00 60.62 85 GLY A N 1
ATOM 680 C CA . GLY A 1 85 ? -14.741 7.304 -0.815 1.00 60.62 85 GLY A CA 1
ATOM 681 C C . GLY A 1 85 ? -14.264 8.360 0.187 1.00 60.62 85 GLY A C 1
ATOM 682 O O . GLY A 1 85 ? -15.020 8.678 1.103 1.00 60.62 85 GLY A O 1
ATOM 683 N N . ASP A 1 86 ? -13.064 8.918 -0.019 1.00 49.38 86 ASP A N 1
ATOM 684 C CA . ASP A 1 86 ? -12.489 10.021 0.774 1.00 49.38 86 ASP A CA 1
ATOM 685 C C . ASP A 1 86 ? -13.221 11.371 0.598 1.00 49.38 86 ASP A C 1
ATOM 687 O O . ASP A 1 86 ? -13.631 11.699 -0.546 1.00 49.38 86 ASP A O 1
#

Secondary structure (DSSP, 8-state):
--------------PPP-----TT---S-EEEEEE-TT--EEEEESSS--EEEE-SS-EEEE---TT-TTTS-S-S-------TT-